Protein AF-A0A9E7KDJ4-F1 (afdb_monomer)

Nearest P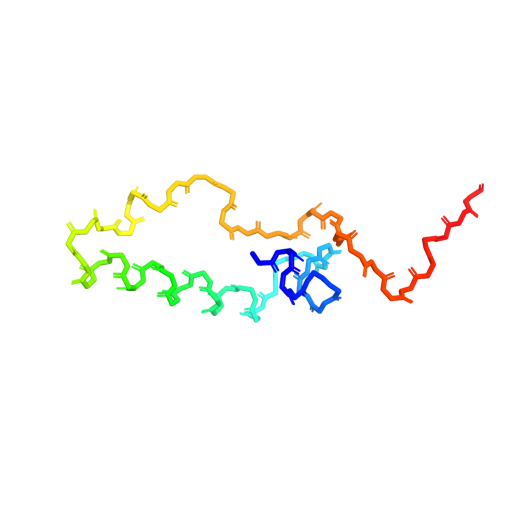DB structures (foldseek):
  7v91-assembly1_C  TM=9.152E-01  e=6.906E-03  Ficus microcarpa
  6fz1-assembly1_A  TM=4.306E-01  e=8.205E+00  Geobacillus stearothermophilus

Secondary structure (DSSP, 8-state):
-HHHHHHHHSSS-S-HHHHHHHHHHHHHHHHTTS-GGGS-S----TTSPPSS-SSPP---

pLDDT: mean 91.9, std 9.31, range [52.69, 98.19]

InterPro domains:
  IPR023346 Lysozyme-like domain superfamily [SSF53955] (1-52)

Solvent-accessible surface area (backbone atoms only — not comparable to full-atom values): 3741 Å² total; per-residue (Å²): 107,44,89,83,44,8,70,82,51,23,53,72,39,94,46,70,74,48,52,55,54,46,51,51,54,34,52,50,28,43,75,70,71,69,31,47,92,68,69,67,83,80,80,69,39,30,84,38,75,36,75,74,52,90,61,80,78,85,80,128

Structure (m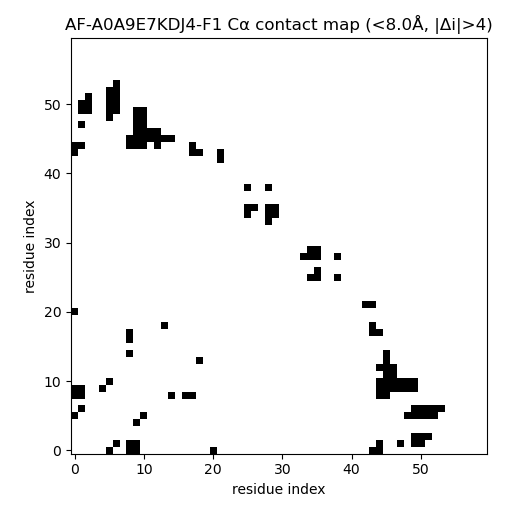mCIF, N/CA/C/O backbone):
data_AF-A0A9E7KDJ4-F1
#
_entry.id   AF-A0A9E7KDJ4-F1
#
loop_
_atom_site.group_PDB
_atom_site.id
_atom_site.type_symbol
_atom_site.label_atom_id
_atom_site.label_alt_id
_atom_site.label_comp_id
_atom_site.label_asym_id
_atom_site.label_entity_id
_atom_site.label_seq_id
_atom_site.pdbx_PDB_ins_code
_atom_site.Cartn_x
_atom_site.Cartn_y
_atom_site.Cartn_z
_atom_site.occupancy
_atom_site.B_iso_or_equiv
_atom_site.auth_seq_id
_atom_site.auth_comp_id
_atom_site.auth_asym_id
_atom_site.auth_atom_id
_atom_site.pdbx_PDB_model_num
ATOM 1 N N . MET A 1 1 ? 2.044 -4.845 0.242 1.00 91.94 1 MET A N 1
ATOM 2 C CA . MET A 1 1 ? 1.839 -4.648 -1.212 1.00 91.94 1 MET A CA 1
ATOM 3 C C . MET A 1 1 ? 3.024 -5.123 -2.057 1.00 91.94 1 MET A C 1
ATOM 5 O O . MET A 1 1 ? 2.804 -5.907 -2.970 1.00 91.94 1 MET A O 1
ATOM 9 N N . ASN A 1 2 ? 4.262 -4.767 -1.700 1.00 94.12 2 ASN A N 1
ATOM 10 C CA . ASN A 1 2 ? 5.479 -5.175 -2.416 1.00 94.12 2 ASN A CA 1
ATOM 11 C C . ASN A 1 2 ? 5.637 -6.701 -2.598 1.00 94.12 2 ASN A C 1
ATOM 13 O O . ASN A 1 2 ? 5.893 -7.180 -3.693 1.00 94.12 2 ASN A O 1
ATOM 17 N N . ILE A 1 3 ? 5.351 -7.488 -1.559 1.00 94.19 3 ILE A N 1
ATOM 18 C CA . ILE A 1 3 ? 5.437 -8.957 -1.638 1.00 94.19 3 ILE A CA 1
ATOM 19 C C . ILE A 1 3 ? 4.443 -9.574 -2.638 1.00 94.19 3 ILE A C 1
ATOM 21 O O . ILE A 1 3 ? 4.756 -10.579 -3.264 1.00 94.19 3 ILE A O 1
ATOM 25 N N . LEU A 1 4 ? 3.244 -9.001 -2.779 1.00 92.69 4 LEU A N 1
ATOM 26 C CA . LEU A 1 4 ? 2.169 -9.593 -3.587 1.00 92.69 4 LEU A CA 1
ATOM 27 C C . LEU A 1 4 ? 2.145 -9.061 -5.023 1.00 92.69 4 LEU A C 1
ATOM 29 O O . LEU A 1 4 ? 1.833 -9.802 -5.947 1.00 92.69 4 LEU A O 1
ATOM 33 N N . TYR A 1 5 ? 2.454 -7.776 -5.200 1.00 92.56 5 TYR A N 1
ATOM 34 C CA . TYR A 1 5 ? 2.281 -7.063 -6.466 1.00 92.56 5 TYR A CA 1
ATOM 35 C C . TYR A 1 5 ? 3.486 -6.179 -6.815 1.00 92.56 5 TYR A C 1
ATOM 37 O O . TYR A 1 5 ? 3.341 -5.271 -7.627 1.00 92.56 5 TYR A O 1
ATOM 45 N N . GLY A 1 6 ? 4.653 -6.416 -6.202 1.00 93.00 6 GLY A N 1
ATOM 46 C CA . GLY A 1 6 ? 5.831 -5.540 -6.263 1.00 93.00 6 GLY A CA 1
ATOM 47 C C . GLY A 1 6 ? 6.161 -5.031 -7.659 1.00 93.00 6 GLY A C 1
ATOM 48 O O . GLY A 1 6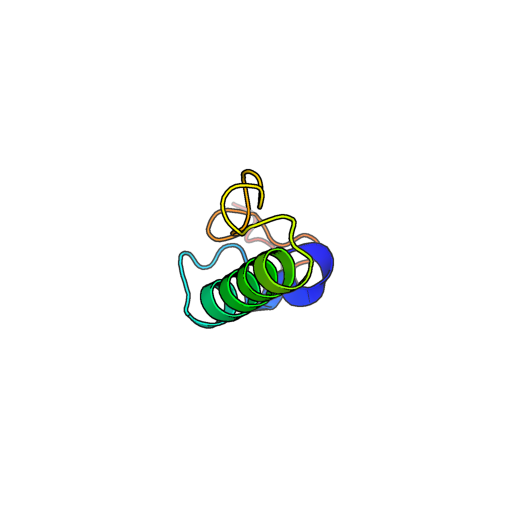 ? 6.218 -3.825 -7.865 1.00 93.00 6 GLY A O 1
ATOM 49 N N . ASP A 1 7 ? 6.267 -5.936 -8.626 1.00 91.50 7 ASP A N 1
ATOM 50 C CA . ASP A 1 7 ? 6.564 -5.614 -10.026 1.00 91.50 7 ASP A CA 1
ATOM 51 C C . ASP A 1 7 ? 5.580 -4.639 -10.667 1.00 91.50 7 ASP A C 1
ATOM 53 O O . ASP A 1 7 ? 5.966 -3.811 -11.486 1.00 91.50 7 ASP A O 1
ATOM 57 N N . ASN A 1 8 ? 4.304 -4.743 -10.302 1.00 91.31 8 ASN A N 1
ATOM 58 C CA . ASN A 1 8 ? 3.234 -3.996 -10.947 1.00 91.31 8 ASN A CA 1
ATOM 59 C C . ASN A 1 8 ? 3.009 -2.626 -10.310 1.00 91.31 8 ASN A C 1
ATOM 61 O O . ASN A 1 8 ? 2.502 -1.741 -10.992 1.00 91.31 8 ASN A O 1
ATOM 65 N N . ILE A 1 9 ? 3.327 -2.457 -9.019 1.00 95.12 9 ILE A N 1
ATOM 66 C CA . ILE A 1 9 ? 2.923 -1.253 -8.274 1.00 95.12 9 ILE A CA 1
ATOM 67 C C . ILE A 1 9 ? 4.014 -0.584 -7.434 1.00 95.12 9 ILE A C 1
ATOM 69 O O . ILE A 1 9 ? 3.781 0.525 -6.963 1.00 95.12 9 ILE A O 1
ATOM 73 N N . CYS A 1 10 ? 5.172 -1.215 -7.226 1.00 95.25 10 CYS A N 1
ATOM 74 C CA . CYS A 1 10 ? 6.255 -0.653 -6.412 1.00 95.25 10 CYS A CA 1
ATOM 75 C C . CYS A 1 10 ? 7.395 -0.103 -7.267 1.00 95.25 10 CYS A C 1
ATOM 77 O O . CYS A 1 10 ? 7.631 -0.576 -8.378 1.00 95.25 10 CYS A O 1
ATOM 79 N N . GLY A 1 11 ? 8.103 0.903 -6.746 1.00 93.50 11 GLY A N 1
ATOM 80 C CA . GLY A 1 11 ? 9.256 1.518 -7.417 1.00 93.50 11 GLY A CA 1
ATOM 81 C C . GLY A 1 11 ? 8.899 2.361 -8.646 1.00 93.50 11 GLY A C 1
ATOM 82 O O . GLY A 1 11 ? 9.770 2.679 -9.451 1.00 93.50 11 GLY A O 1
ATOM 83 N N . GLN A 1 12 ? 7.619 2.699 -8.809 1.00 92.88 12 GLN A N 1
ATOM 84 C CA . GLN A 1 12 ? 7.077 3.455 -9.944 1.00 92.88 12 GLN A CA 1
ATOM 85 C C . GLN A 1 12 ? 6.523 4.827 -9.518 1.00 92.88 12 GLN A C 1
ATOM 87 O O . GLN A 1 12 ? 5.881 5.513 -10.312 1.00 92.88 12 GLN A O 1
ATOM 92 N N . GLY A 1 13 ? 6.771 5.237 -8.269 1.00 93.81 13 GLY A N 1
ATOM 93 C CA . GLY A 1 13 ? 6.211 6.452 -7.684 1.00 93.81 13 GLY A CA 1
ATOM 94 C C . GLY A 1 13 ? 4.765 6.282 -7.207 1.00 93.81 13 GLY A C 1
ATOM 95 O O . GLY A 1 13 ? 4.272 5.173 -7.000 1.00 93.81 13 GLY A O 1
ATOM 96 N N . TYR A 1 14 ? 4.083 7.408 -7.000 1.00 94.94 14 TYR A N 1
ATOM 97 C CA . TYR A 1 14 ? 2.711 7.439 -6.496 1.00 94.94 14 TYR A CA 1
ATOM 98 C C . TYR A 1 14 ? 1.702 7.205 -7.619 1.00 94.94 14 TYR A C 1
ATOM 100 O O . TYR A 1 14 ? 1.319 8.137 -8.322 1.00 94.94 14 TYR A O 1
ATOM 108 N N . ILE A 1 15 ? 1.280 5.951 -7.783 1.00 95.62 15 ILE A N 1
ATOM 109 C CA . ILE A 1 15 ? 0.328 5.540 -8.821 1.00 95.62 15 ILE A CA 1
ATOM 110 C C . ILE A 1 15 ? -1.051 5.190 -8.242 1.00 95.62 15 ILE A C 1
ATOM 112 O O . ILE A 1 15 ? -1.168 4.661 -7.133 1.00 95.62 15 ILE A O 1
ATOM 116 N N . ASP A 1 16 ? -2.109 5.406 -9.024 1.00 96.50 16 ASP A N 1
ATOM 117 C CA . ASP A 1 16 ? -3.494 5.154 -8.598 1.00 96.50 16 ASP A CA 1
ATOM 118 C C . ASP A 1 16 ? -3.772 3.709 -8.132 1.00 96.50 16 ASP A C 1
ATOM 120 O O . ASP A 1 16 ? -4.462 3.538 -7.122 1.00 96.50 16 ASP A O 1
ATOM 124 N N . PRO A 1 17 ? -3.233 2.645 -8.770 1.00 95.56 17 PRO A N 1
ATOM 125 C CA . PRO A 1 17 ? -3.433 1.275 -8.292 1.00 95.56 17 PRO A CA 1
ATOM 126 C C . PRO A 1 17 ? -2.944 1.039 -6.858 1.00 95.56 17 PRO A C 1
ATOM 128 O O . PRO A 1 17 ? -3.575 0.295 -6.107 1.00 95.56 17 PRO A O 1
ATOM 131 N N . MET A 1 18 ? -1.848 1.688 -6.458 1.00 95.88 18 MET A N 1
ATOM 132 C CA . MET A 1 18 ? -1.343 1.629 -5.086 1.00 95.88 18 MET A CA 1
ATOM 133 C C . MET A 1 18 ? -2.297 2.336 -4.122 1.00 95.88 18 MET A C 1
ATOM 135 O O . MET A 1 18 ? -2.683 1.747 -3.110 1.00 95.88 18 MET A O 1
ATOM 139 N N . ASN A 1 19 ? -2.740 3.546 -4.472 1.00 94.62 19 ASN A N 1
ATOM 140 C CA . ASN A 1 19 ? -3.686 4.315 -3.662 1.00 94.62 19 ASN A CA 1
ATOM 141 C C . ASN A 1 19 ? -5.005 3.558 -3.449 1.00 94.62 19 ASN A C 1
ATOM 143 O O . ASN A 1 19 ? -5.557 3.587 -2.351 1.00 94.62 19 ASN A O 1
ATOM 147 N N . ASN A 1 20 ? -5.476 2.816 -4.455 1.00 96.56 20 ASN A N 1
ATOM 148 C CA . ASN A 1 20 ? -6.661 1.966 -4.332 1.00 96.56 20 ASN A CA 1
ATOM 149 C C . ASN A 1 20 ? -6.474 0.810 -3.338 1.00 96.56 20 ASN A C 1
ATOM 151 O O . ASN A 1 20 ? -7.411 0.439 -2.638 1.00 96.56 20 ASN A O 1
ATOM 155 N N . ILE A 1 21 ? -5.286 0.207 -3.251 1.00 96.06 21 ILE A N 1
ATOM 156 C CA . ILE A 1 21 ? -5.025 -0.846 -2.253 1.00 96.06 21 ILE A CA 1
ATOM 157 C C . ILE A 1 21 ? -4.989 -0.238 -0.847 1.00 9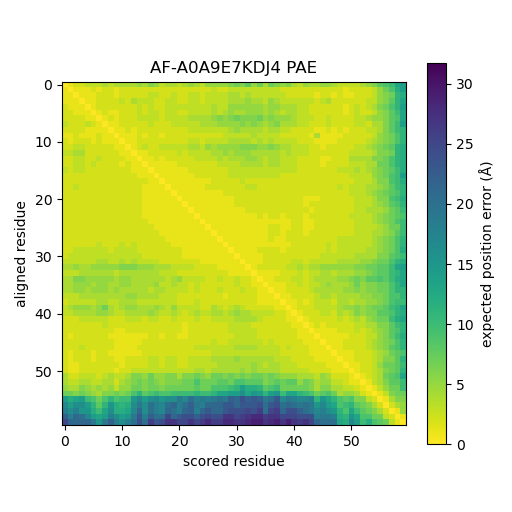6.06 21 ILE A C 1
ATOM 159 O O . ILE A 1 21 ? -5.582 -0.790 0.082 1.00 96.06 21 ILE A O 1
ATOM 163 N N . MET A 1 22 ? -4.324 0.910 -0.702 1.00 96.56 22 MET A N 1
ATOM 164 C CA . MET A 1 22 ? -4.216 1.623 0.572 1.00 96.56 22 MET A CA 1
ATOM 165 C C . MET A 1 22 ? -5.582 2.089 1.087 1.00 96.56 22 MET A C 1
ATOM 167 O O . MET A 1 22 ? -5.887 1.884 2.262 1.00 96.56 22 MET A O 1
ATOM 171 N N . SER A 1 23 ? -6.426 2.646 0.214 1.00 96.75 23 SER A N 1
ATOM 172 C CA . SER A 1 23 ? -7.759 3.126 0.589 1.00 96.75 23 SER A CA 1
ATOM 173 C C . SER A 1 23 ? -8.665 1.989 1.060 1.00 96.75 23 SER A C 1
ATOM 175 O O . SER A 1 23 ? -9.353 2.139 2.067 1.00 96.75 23 SER A O 1
ATOM 177 N N . HIS A 1 24 ? -8.614 0.820 0.411 1.00 97.25 24 HIS A N 1
ATOM 178 C CA . HIS A 1 24 ? -9.339 -0.359 0.885 1.00 97.25 24 HIS A CA 1
ATOM 179 C C . HIS A 1 24 ? -8.841 -0.827 2.253 1.00 97.25 24 HIS A C 1
ATOM 181 O O . HIS A 1 24 ? -9.655 -1.116 3.126 1.00 97.25 24 HIS A O 1
ATOM 187 N N . TYR A 1 25 ? -7.522 -0.886 2.468 1.00 97.25 25 TYR A N 1
ATOM 188 C CA . TYR A 1 25 ? -6.967 -1.264 3.770 1.00 97.25 25 TYR A CA 1
ATOM 189 C C . TYR A 1 25 ? -7.458 -0.333 4.885 1.00 97.25 25 TYR A C 1
ATOM 191 O O . TYR A 1 25 ? -7.982 -0.804 5.893 1.00 97.25 25 TYR A O 1
ATOM 199 N N . GLN A 1 26 ? -7.364 0.980 4.675 1.00 97.44 26 GLN A N 1
ATOM 200 C CA . GLN A 1 26 ? -7.831 1.982 5.635 1.00 97.44 26 GLN A CA 1
ATOM 201 C C . GLN A 1 26 ? -9.342 1.900 5.871 1.00 97.44 26 GLN A C 1
ATOM 203 O O . GLN A 1 26 ? -9.779 1.905 7.020 1.00 97.44 26 GLN A O 1
ATOM 208 N N . HIS A 1 27 ? -10.132 1.729 4.808 1.00 97.88 27 HIS A N 1
ATOM 209 C CA . HIS A 1 27 ? -11.575 1.539 4.920 1.00 97.88 27 HIS A CA 1
ATOM 210 C C . HIS A 1 27 ? -11.930 0.310 5.772 1.00 97.88 27 HIS A C 1
ATOM 212 O O . HIS A 1 27 ? -12.824 0.370 6.615 1.00 97.88 27 HIS A O 1
ATOM 218 N N . TYR A 1 28 ? -11.208 -0.801 5.606 1.00 98.12 28 TYR A N 1
ATOM 219 C CA . TYR A 1 28 ? -11.434 -1.992 6.423 1.00 98.12 28 TYR A CA 1
ATOM 220 C C . TYR A 1 28 ? -11.010 -1.802 7.881 1.00 98.12 28 TYR A C 1
ATOM 222 O O . TYR A 1 28 ? -11.674 -2.335 8.769 1.00 98.12 28 TYR A O 1
ATOM 230 N N . LEU A 1 29 ? -9.961 -1.025 8.160 1.00 98.19 29 LEU A N 1
ATOM 231 C CA . LEU A 1 29 ? -9.604 -0.672 9.539 1.00 98.19 29 LEU A CA 1
ATOM 232 C C . LEU A 1 29 ? -10.713 0.122 10.234 1.00 98.19 29 LEU A C 1
ATOM 234 O O . LEU A 1 29 ? -10.997 -0.141 11.406 1.00 98.19 29 LEU A O 1
ATOM 238 N 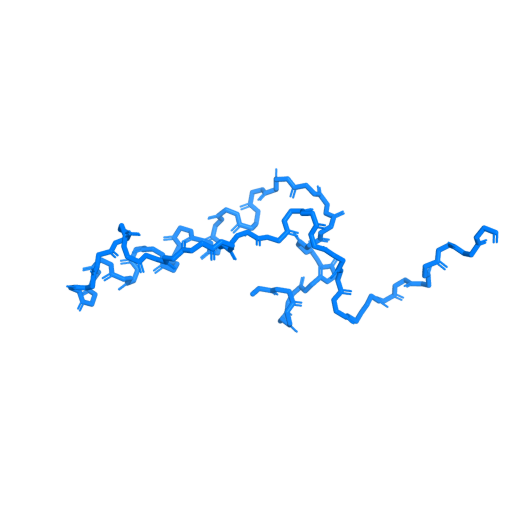N . ASP A 1 30 ? -11.354 1.052 9.523 1.00 97.00 30 ASP A N 1
ATOM 239 C CA . ASP A 1 30 ? -12.506 1.797 10.042 1.00 97.00 30 ASP A CA 1
ATOM 240 C C . ASP A 1 30 ? -13.678 0.855 10.346 1.00 97.00 30 ASP A C 1
ATOM 242 O O . ASP A 1 30 ? -14.249 0.907 11.436 1.00 97.00 30 ASP A O 1
ATOM 246 N N . LEU A 1 31 ? -13.993 -0.069 9.430 1.00 97.81 31 LEU A N 1
ATOM 247 C CA . LEU A 1 31 ? -15.066 -1.053 9.628 1.00 97.81 31 LEU A CA 1
ATOM 248 C C . LEU A 1 31 ? -14.795 -2.017 10.793 1.00 97.81 31 LEU A C 1
ATOM 250 O O . LEU A 1 31 ? -15.735 -2.446 11.461 1.00 97.81 31 LEU A O 1
ATOM 254 N N . MET A 1 32 ? -13.530 -2.347 11.064 1.00 97.69 32 MET A N 1
ATOM 255 C CA . MET A 1 32 ? -13.131 -3.183 12.204 1.00 97.69 32 MET A CA 1
ATOM 256 C C . MET A 1 32 ? -13.067 -2.414 13.535 1.00 97.69 32 MET A C 1
ATOM 258 O O . MET A 1 32 ? -12.778 -3.016 14.568 1.00 97.69 32 MET A O 1
ATOM 262 N N . GLY A 1 33 ? -13.317 -1.100 13.535 1.00 96.94 33 GLY A N 1
ATOM 263 C CA . GLY A 1 33 ? -13.246 -0.260 14.734 1.00 96.94 33 GLY A CA 1
ATOM 264 C C . GLY A 1 33 ? -11.821 0.041 15.213 1.00 96.94 33 GLY A C 1
ATOM 265 O O . GLY A 1 33 ? -11.648 0.535 16.324 1.00 96.94 33 GLY A O 1
ATOM 266 N N . VAL A 1 34 ? -10.805 -0.248 14.393 1.00 96.81 34 VAL A N 1
ATOM 267 C CA . VAL A 1 34 ? -9.401 0.113 14.660 1.00 96.81 34 VAL A CA 1
ATOM 268 C C . VAL A 1 34 ? -9.162 1.574 14.268 1.00 96.81 34 VAL A C 1
ATOM 270 O O . VAL A 1 34 ? -8.547 2.333 15.013 1.00 96.81 34 VAL A O 1
ATOM 273 N N . GLY A 1 35 ? -9.720 1.980 13.127 1.00 94.75 35 GLY A N 1
ATOM 274 C CA . GLY A 1 35 ? -9.610 3.329 12.586 1.00 94.75 35 GLY A CA 1
ATOM 275 C C . GLY A 1 35 ? -8.398 3.518 11.674 1.00 94.75 35 GLY A C 1
ATOM 276 O O . GLY A 1 35 ? -7.287 3.073 11.974 1.00 94.75 35 GLY A O 1
ATOM 277 N N . CYS A 1 36 ? -8.602 4.214 10.561 1.00 94.44 36 CYS A N 1
ATOM 278 C CA . CYS A 1 36 ? -7.577 4.497 9.561 1.00 94.44 36 CYS A CA 1
ATOM 279 C C . CYS A 1 36 ? -6.401 5.306 10.120 1.00 94.44 36 CYS A C 1
ATOM 281 O O . CYS A 1 36 ? -5.282 5.127 9.653 1.00 94.44 36 CYS A O 1
ATOM 283 N N . GLN A 1 37 ? -6.600 6.114 11.169 1.00 94.38 37 GLN A N 1
ATOM 284 C CA . GLN A 1 37 ? -5.501 6.814 11.847 1.00 94.38 37 GLN A CA 1
ATOM 285 C C . GLN A 1 37 ? -4.461 5.873 12.482 1.00 94.38 37 GLN A C 1
ATOM 287 O O . GLN A 1 37 ? -3.346 6.301 12.764 1.00 94.38 37 GLN A O 1
ATOM 292 N N . LEU A 1 38 ? -4.814 4.603 12.716 1.00 96.44 38 LEU A N 1
ATOM 293 C CA . LEU A 1 38 ? -3.919 3.577 13.260 1.00 96.44 38 LEU A CA 1
ATOM 294 C C . LEU A 1 38 ? -3.359 2.648 12.174 1.00 96.44 38 LEU A C 1
ATOM 296 O O . LEU A 1 38 ? -2.849 1.573 12.483 1.00 96.44 38 LEU A O 1
ATOM 300 N N . SER A 1 39 ? -3.430 3.040 10.900 1.00 95.50 39 SER A N 1
ATOM 301 C CA . SER A 1 39 ? -2.923 2.234 9.786 1.00 95.50 39 SER A CA 1
ATOM 302 C C . SER A 1 39 ? -1.411 1.988 9.830 1.00 95.50 39 SER A C 1
ATOM 304 O O . SER A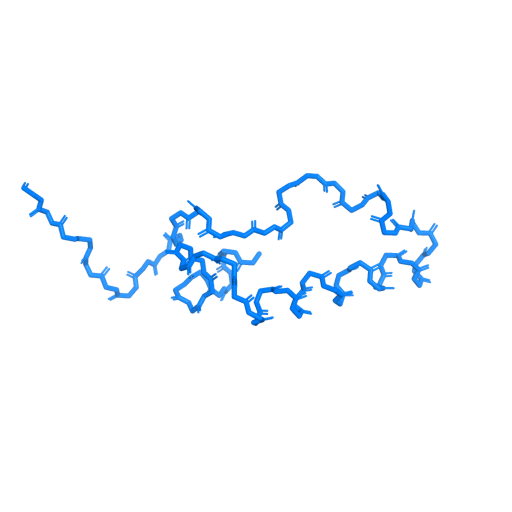 1 39 ? -0.939 1.055 9.183 1.00 95.50 39 SER A O 1
ATOM 306 N N . GLY A 1 40 ? -0.678 2.794 10.605 1.00 94.50 40 GLY A N 1
ATOM 307 C CA . GLY A 1 40 ? 0.778 2.764 10.705 1.00 94.50 40 GLY A CA 1
ATOM 308 C C . GLY A 1 40 ? 1.472 3.517 9.570 1.00 94.50 40 GLY A C 1
ATOM 309 O O . GLY A 1 40 ? 0.820 4.086 8.691 1.00 94.50 40 GLY A O 1
ATOM 310 N N . ASP A 1 41 ? 2.803 3.492 9.613 1.00 92.19 41 ASP A N 1
ATOM 311 C CA . ASP A 1 41 ? 3.685 4.105 8.618 1.00 92.19 41 ASP A CA 1
ATOM 312 C C . ASP A 1 41 ? 4.025 3.115 7.486 1.00 92.19 41 ASP A C 1
ATOM 314 O O . ASP A 1 41 ? 3.947 1.898 7.665 1.00 92.19 41 ASP A O 1
ATOM 318 N N . ASN A 1 42 ? 4.484 3.625 6.335 1.00 94.19 42 ASN A N 1
ATOM 319 C CA . ASN A 1 42 ? 4.906 2.834 5.161 1.00 94.19 42 ASN A CA 1
ATOM 320 C C . ASN A 1 42 ? 3.777 2.022 4.496 1.00 94.19 42 ASN A C 1
ATOM 322 O O . ASN A 1 42 ? 3.947 0.852 4.142 1.00 94.19 42 ASN A O 1
ATOM 326 N N . LEU A 1 43 ? 2.609 2.646 4.332 1.00 95.31 43 LEU A N 1
ATOM 327 C CA . LEU A 1 43 ? 1.475 2.046 3.621 1.00 95.31 43 LEU A CA 1
ATOM 328 C C . LEU A 1 43 ? 1.709 1.911 2.118 1.00 95.31 43 LEU A C 1
ATOM 330 O O . LEU A 1 43 ? 1.144 1.013 1.493 1.00 95.31 43 LEU A O 1
ATOM 334 N N . ASP A 1 44 ? 2.496 2.821 1.552 1.00 95.25 44 ASP A N 1
ATOM 335 C CA . ASP A 1 44 ? 2.849 2.842 0.144 1.00 95.25 44 ASP A CA 1
ATOM 336 C C . ASP A 1 44 ? 4.116 2.016 -0.131 1.00 95.25 44 ASP A C 1
ATOM 338 O O . ASP A 1 44 ? 4.822 1.557 0.771 1.00 95.25 44 ASP A O 1
ATOM 342 N N . CYS A 1 45 ? 4.408 1.821 -1.412 1.00 96.75 45 CYS A N 1
ATOM 343 C CA . CYS A 1 45 ? 5.686 1.290 -1.867 1.00 96.75 45 CYS A CA 1
ATOM 344 C C . CYS A 1 45 ? 6.241 2.080 -3.058 1.00 96.75 45 CYS A C 1
ATOM 346 O O . CYS A 1 45 ? 6.947 1.517 -3.902 1.00 96.75 45 CYS A O 1
ATOM 348 N N . ALA A 1 46 ? 5.928 3.379 -3.123 1.00 96.06 46 ALA A N 1
ATOM 349 C CA . ALA A 1 46 ? 6.263 4.254 -4.246 1.00 96.06 46 ALA A CA 1
ATOM 350 C C . ALA A 1 46 ? 7.762 4.207 -4.577 1.00 96.06 46 ALA A C 1
ATOM 352 O O . ALA A 1 46 ? 8.154 4.095 -5.739 1.00 96.06 46 ALA A O 1
ATOM 353 N N . GLU A 1 47 ? 8.578 4.238 -3.523 1.00 95.94 47 GLU A N 1
ATOM 354 C CA . GLU A 1 47 ? 10.042 4.289 -3.573 1.00 95.94 47 GLU A CA 1
ATOM 355 C C . GLU A 1 47 ? 10.700 2.953 -3.195 1.00 95.94 47 GLU A C 1
ATOM 357 O O . GLU A 1 47 ? 11.924 2.830 -3.182 1.00 95.94 47 GLU A O 1
ATOM 362 N N . GLN A 1 48 ? 9.906 1.926 -2.884 1.00 94.81 48 GLN A N 1
ATOM 363 C CA . GLN A 1 48 ? 10.458 0.622 -2.535 1.00 94.81 48 GLN A CA 1
ATOM 364 C C . GLN A 1 48 ? 10.869 -0.136 -3.796 1.00 94.81 48 GLN A C 1
ATOM 366 O O . GLN A 1 48 ? 10.104 -0.237 -4.754 1.00 94.81 48 GLN A O 1
ATOM 371 N N . VAL A 1 49 ? 12.046 -0.758 -3.756 1.00 94.12 49 VAL A N 1
ATOM 372 C CA . VAL A 1 49 ? 12.461 -1.710 -4.790 1.00 94.12 49 VAL A CA 1
ATOM 373 C C . VAL A 1 49 ? 11.519 -2.925 -4.752 1.00 94.12 49 VAL A C 1
ATOM 375 O O . VAL A 1 49 ? 11.283 -3.461 -3.660 1.00 94.12 49 VAL A O 1
ATOM 378 N N . PRO A 1 50 ? 10.973 -3.373 -5.900 1.00 93.94 50 PRO A N 1
ATOM 379 C CA . PRO A 1 50 ? 10.202 -4.609 -5.973 1.00 93.94 50 PRO A CA 1
ATOM 380 C C . PRO A 1 50 ? 10.976 -5.789 -5.379 1.00 93.94 50 PRO A C 1
ATOM 382 O O . PRO A 1 50 ? 12.168 -5.946 -5.638 1.00 93.94 50 PRO A O 1
ATOM 385 N N . PHE A 1 51 ? 10.311 -6.629 -4.585 1.00 92.81 51 PHE A N 1
ATOM 386 C CA . PHE A 1 51 ? 10.965 -7.756 -3.911 1.00 92.81 51 PHE A CA 1
ATOM 387 C C . PHE A 1 51 ? 11.519 -8.801 -4.893 1.00 92.81 51 PHE A C 1
ATOM 389 O O . PHE A 1 51 ? 12.591 -9.354 -4.660 1.00 92.81 51 PHE A O 1
ATOM 396 N N . ASN A 1 52 ? 10.799 -9.078 -5.985 1.00 88.44 52 ASN A N 1
ATOM 397 C CA . ASN A 1 52 ? 11.194 -10.070 -6.984 1.00 88.44 52 ASN A CA 1
ATOM 398 C C . ASN A 1 52 ? 10.903 -9.578 -8.415 1.00 88.44 52 ASN A C 1
ATOM 400 O O . ASN A 1 52 ? 9.995 -10.115 -9.052 1.00 88.44 52 ASN A O 1
ATOM 404 N N . PRO A 1 53 ? 11.660 -8.575 -8.904 1.00 87.00 53 PRO A N 1
ATOM 405 C CA . PRO A 1 53 ? 11.433 -7.956 -10.202 1.00 87.00 53 PRO A CA 1
ATOM 406 C C . PRO A 1 53 ? 11.581 -8.970 -11.338 1.00 87.00 53 PRO A C 1
ATOM 408 O O . PRO A 1 53 ? 12.598 -9.650 -11.469 1.00 87.00 53 PRO A O 1
ATOM 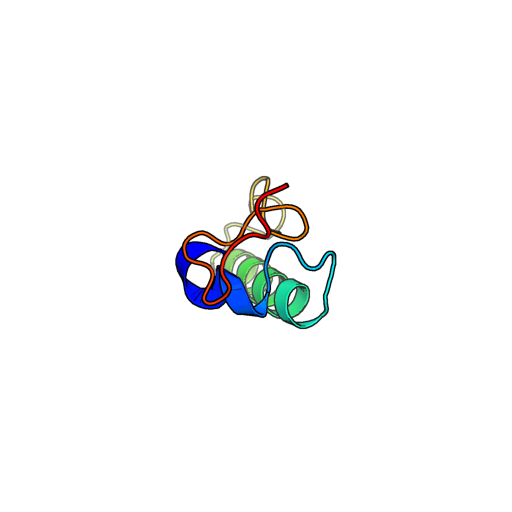411 N N . SER A 1 54 ? 10.577 -9.028 -12.206 1.00 86.06 54 SER A N 1
ATOM 412 C CA . SER A 1 54 ? 10.581 -9.786 -13.463 1.00 86.06 54 SER A CA 1
ATOM 413 C C . SER A 1 54 ? 11.602 -9.255 -14.468 1.00 86.06 54 SER A C 1
ATOM 415 O O . SER A 1 54 ? 12.035 -9.989 -15.359 1.00 86.06 54 SER A O 1
ATOM 417 N N . TYR A 1 55 ? 12.020 -7.996 -14.324 1.00 80.44 55 TYR A N 1
ATOM 418 C CA . TYR A 1 55 ? 13.101 -7.412 -15.102 1.00 80.44 55 TYR A CA 1
ATOM 419 C C . TYR A 1 55 ? 14.445 -7.579 -14.387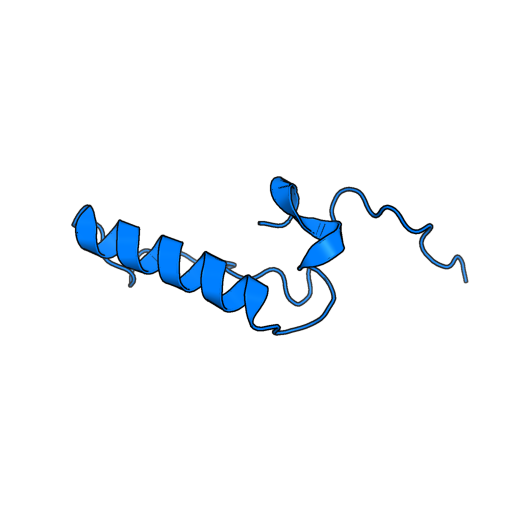 1.00 80.44 55 TYR A C 1
ATOM 421 O O . TYR A 1 55 ? 14.553 -7.497 -13.164 1.00 80.44 55 TYR A O 1
ATOM 429 N N . LYS A 1 56 ? 15.515 -7.770 -15.164 1.00 72.69 56 LYS A N 1
ATOM 430 C CA . LYS A 1 56 ? 16.869 -7.703 -14.612 1.00 72.69 56 LYS A CA 1
ATOM 431 C C . LYS A 1 56 ? 17.205 -6.247 -14.320 1.00 72.69 56 LYS A C 1
ATOM 433 O O . LYS A 1 56 ? 17.104 -5.411 -15.217 1.00 72.69 56 LYS A O 1
ATOM 438 N N . ALA A 1 57 ? 17.612 -5.954 -13.086 1.00 68.12 57 ALA A N 1
ATOM 439 C CA . ALA A 1 57 ? 18.153 -4.647 -12.739 1.00 68.12 57 ALA A CA 1
ATOM 440 C C . ALA A 1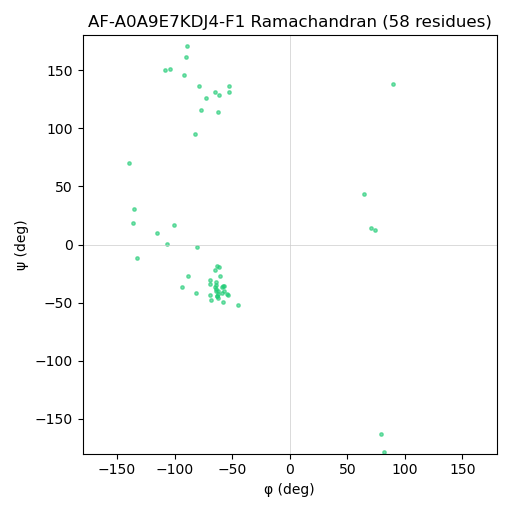 57 ? 19.294 -4.300 -13.707 1.00 68.12 57 ALA A C 1
ATOM 442 O O . ALA A 1 57 ? 20.163 -5.138 -13.965 1.00 68.12 57 ALA A O 1
ATOM 443 N N . ALA A 1 58 ? 19.268 -3.091 -14.270 1.00 63.38 58 ALA A N 1
ATOM 444 C CA . ALA A 1 58 ? 20.355 -2.618 -15.112 1.00 63.38 58 ALA A CA 1
ATOM 445 C C . ALA A 1 58 ? 21.630 -2.560 -14.259 1.00 63.38 58 ALA A C 1
ATOM 447 O O . ALA A 1 58 ? 21.704 -1.810 -13.288 1.00 63.38 58 ALA A O 1
ATOM 448 N N . THR A 1 59 ? 22.606 -3.400 -14.589 1.00 60.28 59 THR A N 1
ATOM 449 C CA . THR A 1 59 ? 23.950 -3.329 -14.016 1.00 60.28 59 THR A CA 1
ATOM 450 C C . THR A 1 59 ? 24.696 -2.188 -14.694 1.00 60.28 59 THR A C 1
ATOM 452 O O . THR A 1 59 ? 24.899 -2.247 -15.909 1.00 60.28 59 THR A O 1
ATOM 455 N N . SER A 1 60 ? 25.057 -1.167 -13.917 1.00 52.69 60 SER A N 1
ATOM 456 C CA . SER A 1 60 ? 25.998 -0.112 -14.313 1.00 52.69 60 SER A CA 1
ATOM 457 C C . SER A 1 60 ? 27.434 -0.620 -14.368 1.00 52.69 60 SER A C 1
ATOM 459 O O . SER A 1 60 ? 27.774 -1.498 -13.541 1.00 52.69 60 SER A O 1
#

Mean predicted aligned error: 4.35 Å

Foldseek 3Di:
DLVPQVQPFACQADDPVLVVVLVVLQVVCVVVVNHSVPVDPDSGRRRPHRPDHPDDDDDD

Sequence (60 aa):
MNILYGDNICGQGYIDPMNNIMSHYQHYLDLMGVGCQLSGDNLDCAEQVPFNPSYKAATS

Radius of gyration: 13.59 Å; Cα contacts (8 Å, |Δi|>4): 68; chains: 1; bounding box: 41×18×30 Å

Organism: NCBI:txid320322